Protein AF-A0AAU2A2P1-F1 (afdb_monomer)

Foldseek 3Di:
DDDDDDDDDDDDDDDDDDDDDPPPVPVPPPPPQPAADWDWPDDDLAETEIAGALDAPSNFVSPVVVCCVVPVPVRQWHKYWYDNDSVDPATQKIKIWGQDPVSCCVVPVNPDDDPDPRDIDMDGPHRPRD

Structure (mmCIF, N/CA/C/O backbone):
data_AF-A0AAU2A2P1-F1
#
_entry.id   AF-A0AAU2A2P1-F1
#
loop_
_atom_site.group_PDB
_atom_site.id
_atom_site.type_symbol
_atom_site.label_atom_id
_atom_site.label_alt_id
_atom_site.label_comp_id
_atom_site.label_asym_id
_atom_site.label_entity_id
_atom_site.label_seq_id
_atom_site.pdbx_PDB_ins_code
_atom_site.Cartn_x
_atom_site.Cartn_y
_atom_site.Cartn_z
_atom_site.occupancy
_atom_site.B_iso_or_equiv
_atom_site.auth_seq_id
_atom_site.auth_comp_id
_atom_site.auth_asym_id
_atom_site.auth_atom_id
_atom_site.pdbx_PDB_model_num
ATOM 1 N N . MET A 1 1 ? 40.352 -28.194 -57.673 1.00 40.31 1 MET A N 1
ATOM 2 C CA . 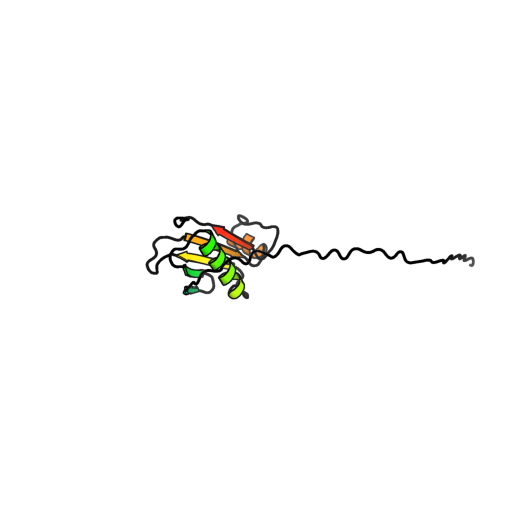MET A 1 1 ? 40.583 -29.578 -57.173 1.00 40.31 1 MET A CA 1
ATOM 3 C C . MET A 1 1 ? 39.640 -29.765 -55.973 1.00 40.31 1 MET A C 1
ATOM 5 O O . MET A 1 1 ? 39.438 -28.772 -55.295 1.00 40.31 1 MET A O 1
ATOM 9 N N . ARG A 1 2 ? 38.832 -30.833 -55.795 1.00 44.06 2 ARG A N 1
ATOM 10 C CA . ARG A 1 2 ? 39.110 -32.297 -55.681 1.00 44.06 2 ARG A CA 1
ATOM 11 C C . ARG A 1 2 ? 39.988 -32.633 -54.454 1.00 44.06 2 ARG A C 1
ATOM 13 O O . ARG A 1 2 ? 41.022 -31.989 -54.360 1.00 44.06 2 ARG A O 1
ATOM 20 N N . THR A 1 3 ? 39.748 -33.614 -53.553 1.00 43.34 3 THR A N 1
ATOM 21 C CA . THR A 1 3 ? 38.650 -34.589 -53.172 1.00 43.34 3 THR A CA 1
ATOM 22 C C . THR A 1 3 ? 39.172 -35.390 -51.938 1.00 43.34 3 THR A C 1
ATOM 24 O O . THR A 1 3 ? 40.386 -35.551 -51.884 1.00 43.34 3 THR A O 1
ATOM 27 N N . ARG A 1 4 ? 38.470 -35.994 -50.951 1.00 47.75 4 ARG A N 1
ATOM 28 C CA . ARG A 1 4 ? 37.064 -36.374 -50.586 1.00 47.75 4 ARG A CA 1
ATOM 29 C C . ARG A 1 4 ? 36.773 -35.897 -49.123 1.00 47.75 4 ARG A C 1
ATOM 31 O O . ARG A 1 4 ? 37.663 -35.275 -48.561 1.00 47.75 4 ARG A O 1
ATOM 38 N N . THR A 1 5 ? 35.649 -36.078 -48.400 1.00 59.47 5 THR A N 1
ATOM 39 C CA . THR A 1 5 ? 34.363 -36.835 -48.510 1.00 59.47 5 THR A CA 1
ATOM 40 C C . THR A 1 5 ? 34.283 -38.271 -47.911 1.00 59.47 5 THR A C 1
ATOM 42 O O . THR A 1 5 ? 34.204 -39.234 -48.666 1.00 59.47 5 THR A O 1
ATOM 45 N N . THR A 1 6 ? 34.200 -38.398 -46.570 1.00 52.78 6 THR A N 1
ATOM 46 C CA . THR A 1 6 ? 33.710 -39.567 -45.766 1.00 52.78 6 THR A CA 1
ATOM 47 C C . THR A 1 6 ? 33.219 -39.047 -44.397 1.00 52.78 6 THR A C 1
ATOM 49 O O . THR A 1 6 ? 33.972 -38.291 -43.792 1.00 52.78 6 THR A O 1
ATOM 52 N N . ALA A 1 7 ? 32.023 -39.275 -43.830 1.00 50.28 7 ALA A N 1
ATOM 53 C CA . ALA A 1 7 ? 30.926 -40.251 -43.987 1.00 50.28 7 ALA A CA 1
ATOM 54 C C . ALA A 1 7 ? 31.044 -41.556 -43.161 1.00 50.28 7 ALA A C 1
ATOM 56 O O . ALA A 1 7 ? 31.697 -42.502 -43.590 1.00 50.28 7 ALA A O 1
ATOM 57 N N . ALA A 1 8 ? 30.334 -41.605 -42.024 1.00 47.12 8 ALA A N 1
ATOM 58 C CA . ALA A 1 8 ? 29.827 -42.807 -41.344 1.00 47.12 8 ALA A CA 1
ATOM 59 C C . ALA A 1 8 ? 28.722 -42.399 -40.341 1.00 47.12 8 ALA A C 1
ATOM 61 O O . ALA A 1 8 ? 28.823 -41.341 -39.724 1.00 47.12 8 ALA A O 1
ATOM 62 N N . ALA A 1 9 ? 27.686 -43.224 -40.169 1.00 55.50 9 ALA A N 1
ATOM 63 C CA . ALA A 1 9 ? 26.625 -43.040 -39.171 1.00 55.50 9 ALA A CA 1
ATOM 64 C C . ALA A 1 9 ? 26.247 -44.401 -38.566 1.00 55.50 9 ALA A C 1
ATOM 66 O O . ALA A 1 9 ? 26.305 -45.409 -39.269 1.00 55.50 9 ALA A O 1
ATOM 67 N N . VAL A 1 10 ? 25.848 -44.434 -37.290 1.00 54.97 10 VAL A N 1
ATOM 68 C CA . VAL A 1 10 ? 25.352 -45.648 -36.618 1.00 54.97 10 VAL A CA 1
ATOM 69 C C . VAL A 1 10 ? 24.155 -45.296 -35.735 1.00 54.97 10 VAL A C 1
ATOM 71 O O . VAL A 1 10 ? 24.264 -44.482 -34.823 1.00 54.97 10 VAL A O 1
ATOM 74 N N . THR A 1 11 ? 23.019 -45.936 -36.004 1.00 56.88 11 THR A N 1
ATOM 75 C CA . THR A 1 11 ? 21.765 -45.837 -35.242 1.00 56.88 11 THR A CA 1
ATOM 76 C C . THR A 1 11 ? 21.367 -47.194 -34.671 1.00 56.88 11 THR A C 1
ATOM 78 O O . THR A 1 11 ? 21.120 -48.104 -35.455 1.00 56.88 11 THR A O 1
ATOM 81 N N . THR A 1 12 ? 21.191 -47.282 -33.350 1.00 51.31 12 THR A N 1
ATOM 82 C CA . THR A 1 12 ? 20.245 -48.170 -32.626 1.00 51.31 12 THR A CA 1
ATOM 83 C C . THR A 1 12 ? 20.175 -47.657 -31.172 1.00 51.31 12 THR A C 1
ATOM 85 O O . THR A 1 12 ? 21.240 -47.384 -30.630 1.00 51.31 12 THR A O 1
ATOM 88 N N . LEU A 1 13 ? 19.052 -47.359 -30.496 1.00 50.06 13 LEU A N 1
ATOM 89 C CA . LEU A 1 13 ? 17.671 -47.902 -30.434 1.00 50.06 13 LEU A CA 1
ATOM 90 C C . LEU A 1 13 ? 17.498 -48.907 -29.268 1.00 50.06 13 LEU A C 1
ATOM 92 O O . LEU A 1 13 ? 18.413 -49.672 -28.991 1.00 50.06 13 LEU A O 1
ATOM 96 N N . LEU A 1 14 ? 16.307 -48.870 -28.643 1.00 48.03 14 LEU A N 1
ATOM 97 C CA . LEU A 1 14 ? 15.821 -49.463 -27.371 1.00 48.03 14 LEU A CA 1
ATOM 98 C C . LEU A 1 14 ? 15.866 -48.518 -26.148 1.00 48.03 14 LEU A C 1
ATOM 100 O O . LEU A 1 14 ? 16.796 -47.733 -26.018 1.00 48.03 14 LEU A O 1
ATOM 104 N N . ALA A 1 15 ? 14.975 -48.630 -25.152 1.00 46.53 15 ALA A N 1
ATOM 105 C CA . ALA A 1 15 ? 13.506 -48.823 -25.125 1.00 46.53 15 ALA A CA 1
ATOM 106 C C . ALA A 1 15 ? 13.040 -48.875 -23.649 1.00 46.53 15 ALA A C 1
ATOM 108 O O . ALA A 1 15 ? 13.691 -49.510 -22.831 1.00 46.53 15 ALA A O 1
ATOM 109 N N . ALA A 1 16 ? 11.911 -48.220 -23.353 1.00 51.94 16 ALA A N 1
ATOM 110 C CA . ALA A 1 16 ? 11.089 -48.250 -22.131 1.00 51.94 16 ALA A CA 1
ATOM 111 C C . ALA A 1 16 ? 11.528 -49.095 -20.903 1.00 51.94 16 ALA A C 1
ATOM 113 O O . ALA A 1 16 ? 11.573 -50.322 -20.951 1.00 51.94 16 ALA A O 1
ATOM 114 N 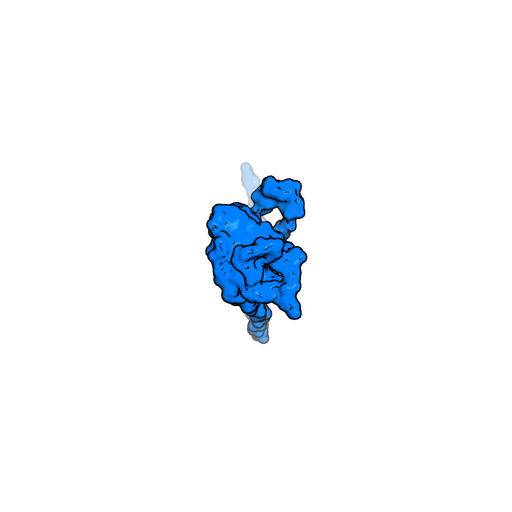N . VAL A 1 17 ? 11.599 -48.432 -19.740 1.00 58.38 17 VAL A N 1
ATOM 115 C CA . VAL A 1 17 ? 11.327 -49.045 -18.425 1.00 58.38 17 VAL A CA 1
ATOM 116 C C . VAL A 1 17 ? 10.119 -48.330 -17.814 1.00 58.38 17 VAL A C 1
ATOM 118 O O . VAL A 1 17 ? 10.103 -47.104 -17.741 1.00 58.38 17 VAL A O 1
ATOM 121 N N . LEU A 1 18 ? 9.102 -49.093 -17.402 1.00 61.44 18 LEU A N 1
ATOM 122 C CA . LEU A 1 18 ? 7.852 -48.591 -16.819 1.00 61.44 18 LEU A CA 1
ATOM 123 C C . LEU A 1 18 ? 7.793 -48.879 -15.313 1.00 61.44 18 LEU A C 1
ATOM 125 O O . LEU A 1 18 ? 7.324 -49.936 -14.902 1.00 61.44 18 LEU A O 1
ATOM 129 N N . VAL A 1 19 ? 8.222 -47.911 -14.504 1.00 56.47 19 VAL A N 1
ATOM 130 C CA . VAL A 1 19 ? 7.786 -47.700 -13.111 1.00 56.47 19 VAL A CA 1
ATOM 131 C C . VAL A 1 19 ? 7.811 -46.177 -12.911 1.00 56.47 19 VAL A C 1
ATOM 133 O O . VAL A 1 19 ? 8.772 -45.534 -13.313 1.00 56.47 19 VAL A O 1
ATOM 136 N N . GLY A 1 20 ? 6.803 -45.505 -12.365 1.00 50.66 20 GLY A N 1
ATOM 137 C CA . GLY A 1 20 ? 5.669 -46.016 -11.595 1.00 50.66 20 GLY A CA 1
ATOM 138 C C . GLY A 1 20 ? 5.571 -45.301 -10.250 1.00 50.66 20 GLY A C 1
ATOM 139 O O . GLY A 1 20 ? 5.487 -45.954 -9.220 1.00 50.66 20 GLY A O 1
ATOM 140 N N . CYS A 1 21 ? 5.610 -43.968 -10.277 1.00 45.91 21 CYS A N 1
ATOM 141 C CA . CYS A 1 21 ? 5.219 -43.104 -9.171 1.00 45.91 21 CYS A CA 1
ATOM 142 C C . CYS A 1 21 ? 4.484 -41.906 -9.766 1.00 45.91 21 CYS A C 1
ATOM 144 O O . CYS A 1 21 ? 5.116 -41.025 -10.351 1.00 45.91 21 CYS A O 1
ATOM 146 N N . SER A 1 22 ? 3.164 -41.864 -9.593 1.00 51.66 22 SER A N 1
ATOM 147 C CA . SER A 1 22 ? 2.472 -40.580 -9.553 1.00 51.66 22 SER A CA 1
ATOM 148 C C . SER A 1 22 ? 2.961 -39.878 -8.296 1.00 51.66 22 SER A C 1
ATOM 150 O O . SER A 1 22 ? 2.482 -40.152 -7.198 1.00 51.66 22 SER A O 1
ATOM 152 N N . ALA A 1 23 ? 3.956 -39.007 -8.450 1.00 43.25 23 ALA A N 1
ATOM 153 C CA . ALA A 1 23 ? 4.096 -37.900 -7.527 1.00 43.25 23 ALA A CA 1
ATOM 154 C C . ALA A 1 23 ? 2.901 -36.980 -7.796 1.00 43.25 23 ALA A C 1
ATOM 156 O O . ALA A 1 23 ? 2.995 -36.043 -8.589 1.00 43.25 23 ALA A O 1
ATOM 157 N N . ASP A 1 24 ? 1.768 -37.309 -7.169 1.00 46.47 24 ASP A N 1
ATOM 158 C CA . ASP A 1 24 ? 0.791 -36.303 -6.782 1.00 46.47 24 ASP A CA 1
ATOM 159 C C . ASP A 1 24 ? 1.554 -35.342 -5.875 1.00 46.47 24 ASP A C 1
ATOM 161 O O . ASP A 1 24 ? 1.741 -35.558 -4.676 1.00 46.47 24 ASP A O 1
ATOM 165 N N . SER A 1 25 ? 2.131 -34.326 -6.509 1.00 43.34 25 SER A N 1
ATOM 166 C CA . SER A 1 25 ? 2.624 -33.157 -5.819 1.00 43.34 25 SER A CA 1
ATOM 167 C C . SER A 1 25 ? 1.379 -32.457 -5.310 1.00 43.34 25 SER A C 1
ATOM 169 O O . SER A 1 25 ? 0.808 -31.630 -6.019 1.00 43.34 25 SER A O 1
ATOM 171 N N . GLU A 1 26 ? 0.949 -32.832 -4.103 1.00 49.38 26 GLU A N 1
ATOM 172 C CA . GLU A 1 26 ? 0.070 -32.020 -3.270 1.00 49.38 26 GLU A CA 1
ATOM 173 C C . GLU A 1 26 ? 0.771 -30.672 -3.080 1.00 49.38 26 GLU A C 1
ATOM 175 O O . GLU A 1 26 ? 1.558 -30.462 -2.155 1.00 49.38 26 GLU A O 1
ATOM 180 N N . GLU A 1 27 ? 0.546 -29.785 -4.051 1.00 53.69 27 GLU A N 1
ATOM 181 C CA . GLU A 1 27 ? 0.972 -28.399 -4.033 1.00 53.69 27 GLU A CA 1
ATOM 182 C C . GLU A 1 27 ? 0.381 -27.819 -2.747 1.00 53.69 27 GLU A C 1
ATOM 184 O O . GLU A 1 27 ? -0.845 -27.823 -2.601 1.00 53.69 27 GLU A O 1
ATOM 189 N N . PRO A 1 28 ? 1.225 -27.473 -1.754 1.00 48.34 28 PRO A N 1
ATOM 190 C CA . PRO A 1 28 ? 0.790 -27.387 -0.369 1.00 48.34 28 PRO A CA 1
ATOM 191 C C . PRO A 1 28 ? -0.281 -26.316 -0.275 1.00 48.34 28 PRO A C 1
ATOM 193 O O . PRO A 1 28 ? 0.030 -25.140 -0.474 1.00 48.34 28 PRO A O 1
ATOM 196 N N . ALA A 1 29 ? -1.523 -26.756 -0.033 1.00 50.03 29 ALA A N 1
ATOM 197 C CA . ALA A 1 29 ? -2.722 -25.950 -0.215 1.00 50.03 29 ALA A CA 1
ATOM 198 C C . ALA A 1 29 ? -2.524 -24.593 0.455 1.00 50.03 29 ALA A C 1
ATOM 200 O O . ALA A 1 29 ? -2.449 -24.509 1.685 1.00 50.03 29 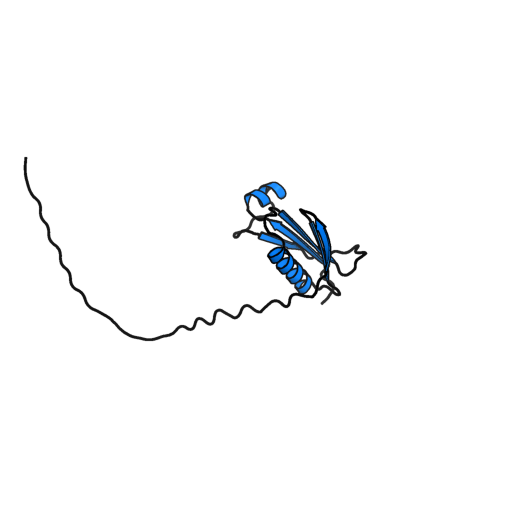ALA A O 1
ATOM 201 N N . VAL A 1 30 ? -2.339 -23.558 -0.372 1.00 55.41 30 VAL A N 1
ATOM 202 C CA . VAL A 1 30 ? -1.928 -22.236 0.098 1.00 55.41 30 VAL A CA 1
ATOM 203 C C . VAL A 1 30 ? -3.025 -21.760 1.027 1.00 55.41 30 VAL A C 1
ATOM 205 O O . VAL A 1 30 ? -4.138 -21.521 0.569 1.00 55.41 30 VAL A O 1
ATOM 208 N N . ALA A 1 31 ? -2.717 -21.700 2.326 1.00 53.69 31 ALA A N 1
ATOM 209 C CA . ALA A 1 31 ? -3.699 -21.396 3.353 1.00 53.69 31 ALA A CA 1
ATOM 210 C C . ALA A 1 31 ? -4.370 -20.069 2.996 1.00 53.69 31 ALA A C 1
ATOM 212 O O . ALA A 1 31 ? -3.721 -19.020 3.007 1.00 53.69 31 ALA A O 1
ATOM 213 N N . GLU A 1 32 ? -5.637 -20.156 2.592 1.00 59.72 32 GLU A N 1
ATOM 214 C CA . GLU A 1 32 ? -6.369 -19.046 2.002 1.00 59.72 32 GLU A CA 1
ATOM 215 C C . GLU A 1 32 ? -6.511 -17.976 3.087 1.00 59.72 32 GLU A C 1
ATOM 217 O O . GLU A 1 32 ? -7.220 -18.172 4.075 1.00 59.72 32 GLU A O 1
ATOM 222 N N . LYS A 1 33 ? -5.720 -16.897 2.972 1.00 66.00 33 LYS A N 1
ATOM 223 C CA . LYS A 1 33 ? -5.695 -15.824 3.970 1.00 66.00 33 LYS A CA 1
ATOM 224 C C . LYS A 1 33 ? -7.107 -15.260 4.064 1.00 66.00 33 LYS A C 1
ATOM 226 O O . LYS A 1 33 ? -7.593 -14.707 3.081 1.00 66.00 33 LYS A O 1
ATOM 231 N N . ASP A 1 34 ? -7.734 -15.382 5.229 1.00 88.06 34 ASP A N 1
ATOM 232 C CA . ASP A 1 34 ? -9.075 -14.848 5.456 1.00 88.06 34 ASP A CA 1
ATOM 233 C C . ASP A 1 34 ? -9.044 -13.318 5.290 1.00 88.06 34 ASP A C 1
ATOM 235 O O . ASP A 1 34 ? -8.459 -12.592 6.102 1.00 88.06 34 ASP A O 1
ATOM 239 N N . VAL A 1 35 ? -9.589 -12.834 4.170 1.00 92.62 35 VAL A N 1
ATOM 240 C CA . VAL A 1 35 ? -9.598 -11.411 3.829 1.00 92.62 35 VAL A CA 1
ATOM 241 C C . VAL A 1 35 ? -10.759 -10.765 4.582 1.00 92.62 35 VAL A C 1
ATOM 243 O O . VAL A 1 35 ? -11.918 -11.081 4.299 1.00 92.62 35 VAL A O 1
ATOM 246 N N . PRO A 1 36 ? -10.501 -9.833 5.516 1.00 93.81 36 PRO A N 1
ATOM 247 C CA . PRO A 1 36 ? -11.568 -9.226 6.294 1.00 93.81 36 PRO A CA 1
ATOM 248 C C . PRO A 1 36 ? -12.475 -8.374 5.404 1.00 93.81 36 PRO A C 1
ATOM 250 O O . PRO A 1 36 ? -12.036 -7.759 4.429 1.00 93.81 36 PRO A O 1
ATOM 253 N N . ALA A 1 37 ? -13.738 -8.240 5.804 1.00 95.69 37 ALA A N 1
ATOM 254 C CA . ALA A 1 37 ? -14.609 -7.228 5.225 1.00 95.69 37 ALA A CA 1
ATOM 255 C C . ALA A 1 37 ? -14.034 -5.822 5.487 1.00 95.69 37 ALA A C 1
ATOM 257 O O . ALA A 1 37 ? -13.834 -5.425 6.637 1.00 95.69 37 ALA A O 1
ATOM 258 N N . TYR A 1 38 ? -13.805 -5.066 4.414 1.00 96.69 38 TYR A N 1
ATOM 259 C CA . TYR A 1 38 ? -13.330 -3.685 4.454 1.00 96.69 38 TYR A CA 1
ATOM 260 C C . TYR A 1 38 ? -14.235 -2.769 3.625 1.00 96.69 38 TYR A C 1
ATOM 262 O O . TYR A 1 38 ? -14.903 -3.214 2.689 1.00 96.69 38 TYR A O 1
ATOM 270 N N . SER A 1 39 ? -14.231 -1.470 3.926 1.00 97.25 39 SER A N 1
ATOM 271 C CA . SER A 1 39 ? -14.815 -0.446 3.053 1.00 97.25 39 SER A CA 1
ATOM 272 C C . SER A 1 39 ? -13.763 0.575 2.629 1.00 97.25 39 SER A C 1
ATOM 274 O O . SER A 1 39 ? -12.902 0.973 3.409 1.00 97.25 39 SER A O 1
ATOM 276 N N . VAL A 1 40 ? -13.815 0.997 1.365 1.00 97.06 40 VAL A N 1
ATOM 277 C CA . VAL A 1 40 ? -12.949 2.064 0.851 1.00 97.06 40 VAL A CA 1
ATOM 278 C C . VAL A 1 40 ? -13.523 3.398 1.320 1.00 97.06 40 VAL A C 1
ATOM 280 O O . VAL A 1 40 ? -14.627 3.762 0.918 1.00 97.06 40 VAL A O 1
ATOM 283 N N . ILE A 1 41 ? -12.785 4.120 2.163 1.00 95.44 41 ILE A N 1
ATOM 284 C CA . ILE A 1 41 ? -13.152 5.478 2.602 1.00 95.44 41 ILE A CA 1
ATOM 285 C C . ILE A 1 41 ? -12.404 6.564 1.817 1.00 95.44 41 ILE A C 1
ATOM 287 O O . ILE A 1 41 ? -12.831 7.717 1.806 1.00 95.44 41 ILE A O 1
ATOM 291 N N . LYS A 1 42 ? -11.348 6.187 1.081 1.00 95.25 42 LYS A N 1
ATOM 292 C CA . LYS A 1 42 ? -10.666 7.043 0.103 1.00 95.25 42 LYS A CA 1
ATOM 293 C C . LYS A 1 42 ? -10.089 6.212 -1.050 1.00 95.25 42 LYS A C 1
ATOM 295 O O . LYS A 1 42 ? -9.419 5.218 -0.791 1.00 95.25 42 LYS A O 1
ATOM 300 N N . ASP A 1 43 ? -10.279 6.652 -2.294 1.00 96.00 43 ASP A N 1
ATOM 301 C CA . ASP A 1 43 ? -9.480 6.228 -3.457 1.00 96.00 43 ASP A CA 1
ATOM 302 C C . ASP A 1 43 ? -9.113 7.468 -4.286 1.00 96.00 43 ASP A C 1
ATOM 304 O O . ASP A 1 43 ? -9.963 8.274 -4.664 1.00 96.00 43 ASP A O 1
ATOM 308 N N . GLU A 1 44 ? -7.822 7.628 -4.535 1.00 95.62 44 GLU A N 1
ATOM 309 C CA . GLU A 1 44 ? -7.190 8.634 -5.379 1.00 95.62 44 GLU A CA 1
ATOM 310 C C . GLU A 1 44 ? -6.226 7.926 -6.341 1.00 95.62 44 GLU A C 1
ATOM 312 O O . GLU A 1 44 ? -5.692 6.867 -6.006 1.00 95.62 44 GLU A O 1
ATOM 317 N N . PRO A 1 45 ? -5.844 8.547 -7.475 1.00 94.06 45 PRO A N 1
ATOM 318 C CA . PRO A 1 45 ? -4.943 7.934 -8.459 1.00 94.06 45 PRO A CA 1
ATOM 319 C C . PRO A 1 45 ? -3.604 7.389 -7.921 1.00 94.06 45 PRO A C 1
ATOM 321 O O . PRO A 1 45 ? -2.943 6.621 -8.616 1.00 94.06 45 PRO A O 1
ATOM 324 N N . ARG A 1 46 ? -3.173 7.794 -6.714 1.00 95.12 46 ARG A N 1
ATOM 325 C CA . ARG A 1 46 ? -1.925 7.348 -6.064 1.00 95.12 46 ARG A CA 1
ATOM 326 C C . ARG A 1 46 ? -2.071 7.004 -4.570 1.00 95.12 46 ARG A C 1
ATOM 328 O O . ARG A 1 46 ? -1.064 6.650 -3.959 1.00 95.12 46 ARG A O 1
ATOM 335 N N . SER A 1 47 ? -3.264 7.111 -3.971 1.00 96.62 47 SER A N 1
ATOM 336 C CA . SER A 1 47 ? -3.488 6.776 -2.552 1.00 96.62 47 SER A CA 1
ATOM 337 C C . SER A 1 47 ? -4.861 6.142 -2.315 1.00 96.62 47 SER A C 1
ATOM 339 O O . SER A 1 47 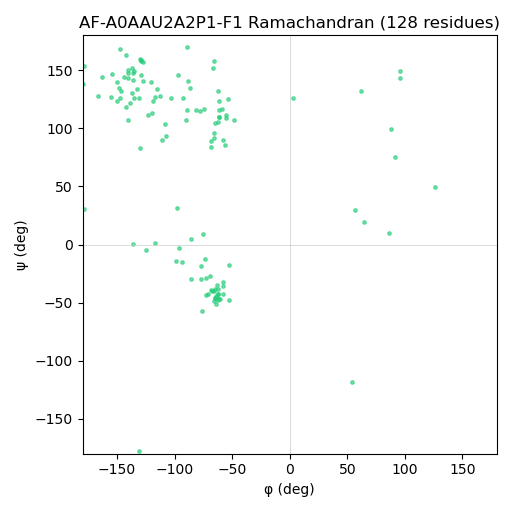? -5.828 6.538 -2.953 1.00 96.62 47 SER A O 1
ATOM 341 N N . ALA A 1 48 ? -4.964 5.189 -1.392 1.00 97.56 48 ALA A N 1
ATOM 342 C CA . ALA A 1 48 ? -6.239 4.643 -0.938 1.00 97.56 48 ALA A CA 1
ATOM 343 C C . ALA A 1 48 ? -6.248 4.398 0.574 1.00 97.56 48 ALA A C 1
ATOM 345 O O . ALA A 1 48 ? -5.212 4.115 1.183 1.00 97.56 48 ALA A O 1
ATOM 346 N N . GLU A 1 49 ? -7.432 4.498 1.171 1.00 97.19 49 GLU A N 1
ATOM 347 C CA . GLU A 1 49 ? -7.654 4.290 2.599 1.00 97.19 49 GLU A CA 1
ATOM 348 C C . GLU A 1 49 ? -8.832 3.343 2.826 1.00 97.19 49 GLU A C 1
ATOM 350 O O . GLU A 1 49 ? -9.938 3.548 2.310 1.00 97.19 49 GLU A O 1
ATOM 355 N N . LEU A 1 50 ? -8.559 2.287 3.590 1.00 97.38 50 LEU A N 1
ATOM 356 C CA . LEU A 1 50 ? -9.462 1.183 3.870 1.00 97.38 50 LEU A CA 1
ATOM 357 C C . LEU A 1 50 ? -9.852 1.205 5.349 1.00 97.38 50 LEU A C 1
ATOM 359 O O . LEU A 1 50 ? -8.998 1.205 6.237 1.00 97.38 50 LEU A O 1
ATOM 363 N N . LEU A 1 51 ? -11.149 1.164 5.617 1.00 96.25 51 LEU A N 1
ATOM 364 C CA . LEU A 1 51 ? -11.692 0.965 6.949 1.00 96.25 51 LEU A CA 1
A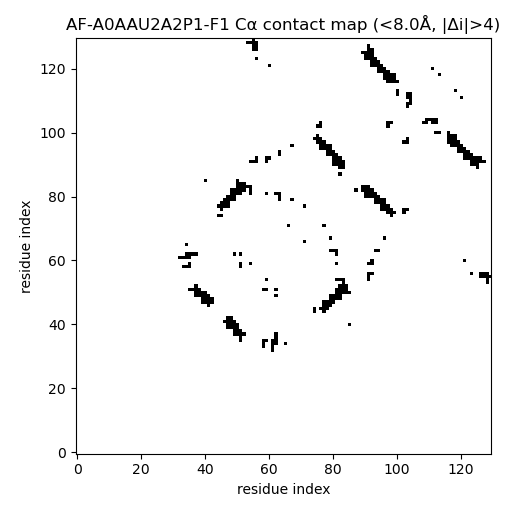TOM 365 C C . LEU A 1 51 ? -11.863 -0.538 7.199 1.00 96.25 51 LEU A C 1
ATOM 367 O O . LEU A 1 51 ? -12.674 -1.189 6.539 1.00 96.25 51 LEU A O 1
ATOM 371 N N . VAL A 1 52 ? -11.123 -1.071 8.173 1.00 95.12 52 VAL A N 1
ATOM 372 C CA . VAL A 1 52 ? -11.279 -2.438 8.695 1.00 95.12 52 VAL A CA 1
ATOM 373 C C . VAL A 1 52 ? -11.605 -2.331 10.182 1.00 95.12 52 VAL A C 1
ATOM 375 O O . VAL A 1 52 ? -10.781 -1.898 10.991 1.00 95.12 52 VAL A O 1
ATOM 378 N N . ALA A 1 53 ? -12.822 -2.715 10.564 1.00 91.50 53 ALA A N 1
ATOM 379 C CA . ALA A 1 53 ? -13.227 -2.702 11.966 1.00 91.50 53 ALA A CA 1
ATOM 380 C C . ALA A 1 53 ? -12.353 -3.674 12.780 1.00 91.50 53 ALA A C 1
ATOM 382 O O . ALA A 1 53 ? -12.156 -4.818 12.380 1.00 91.50 53 ALA A O 1
ATOM 383 N N . ASN A 1 54 ? -11.840 -3.219 13.929 1.00 88.94 54 ASN A N 1
ATOM 384 C CA . ASN A 1 54 ? -10.958 -3.994 14.818 1.00 88.94 54 ASN A CA 1
ATOM 385 C C . ASN A 1 54 ? -9.667 -4.529 14.154 1.00 88.94 54 ASN A C 1
ATOM 387 O O . ASN A 1 54 ? -9.152 -5.562 14.570 1.00 88.94 54 ASN A O 1
ATOM 391 N N . ALA A 1 55 ? -9.134 -3.837 13.139 1.00 92.00 55 ALA A N 1
ATOM 392 C CA . ALA A 1 55 ? -8.001 -4.327 12.351 1.00 92.00 55 ALA A CA 1
ATOM 393 C C . ALA A 1 55 ? -6.767 -4.734 13.182 1.00 92.00 55 ALA A C 1
ATOM 395 O O . ALA A 1 55 ? -6.185 -3.936 13.927 1.00 92.00 55 ALA A O 1
ATOM 396 N N . THR A 1 56 ? -6.345 -5.973 12.967 1.00 93.19 56 THR A N 1
ATOM 397 C CA . THR A 1 56 ? -5.082 -6.575 13.413 1.00 93.19 56 THR A CA 1
ATOM 398 C C . THR A 1 56 ? -3.994 -6.351 12.353 1.00 93.19 56 THR A C 1
ATOM 400 O O . THR A 1 56 ? -4.305 -5.964 11.226 1.00 93.19 56 THR A O 1
ATOM 403 N N . THR A 1 57 ? -2.725 -6.638 12.662 1.00 93.81 57 THR A N 1
ATOM 404 C CA . THR A 1 57 ? -1.640 -6.647 11.656 1.00 93.81 57 THR A CA 1
ATOM 405 C C . THR A 1 57 ? -1.972 -7.534 10.454 1.00 93.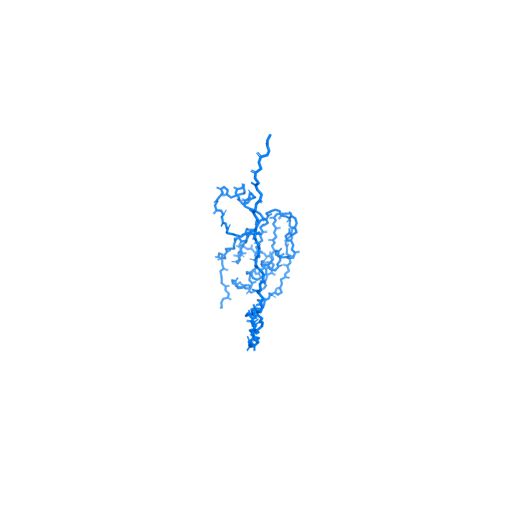81 57 THR A C 1
ATOM 407 O O . THR A 1 57 ? -1.832 -7.101 9.310 1.00 93.81 57 THR A O 1
ATOM 410 N N . ASP A 1 58 ? -2.443 -8.757 10.702 1.00 94.06 58 ASP A N 1
ATOM 411 C CA . ASP A 1 58 ? -2.653 -9.761 9.655 1.00 94.06 58 ASP A CA 1
ATOM 412 C C . ASP A 1 58 ? -3.871 -9.425 8.790 1.00 94.06 58 ASP A C 1
ATOM 414 O O . ASP A 1 58 ? -3.790 -9.457 7.565 1.00 94.06 58 ASP A O 1
ATOM 418 N N . SER A 1 59 ? -4.975 -9.010 9.417 1.00 94.88 59 SER A N 1
ATOM 419 C CA . SER A 1 59 ? -6.197 -8.602 8.710 1.00 94.88 59 SER A CA 1
ATOM 420 C C . SER A 1 59 ? -5.995 -7.303 7.917 1.00 94.88 59 SER A C 1
ATOM 422 O O . SER A 1 59 ? -6.418 -7.216 6.765 1.00 94.88 59 SER A O 1
ATOM 424 N N . ALA A 1 60 ? -5.269 -6.320 8.460 1.00 95.69 60 ALA A N 1
ATOM 425 C CA . ALA A 1 60 ? -4.882 -5.125 7.713 1.00 95.69 60 ALA A CA 1
ATOM 426 C C . ALA A 1 60 ? -3.936 -5.451 6.541 1.00 95.69 60 ALA A C 1
ATOM 428 O O . ALA A 1 60 ? -4.076 -4.876 5.463 1.00 95.69 60 ALA A O 1
ATOM 429 N N . THR A 1 61 ? -3.008 -6.395 6.722 1.00 96.88 61 THR A N 1
ATOM 430 C CA . THR A 1 61 ? -2.120 -6.872 5.650 1.00 96.88 61 THR A CA 1
ATOM 431 C C . THR A 1 61 ? -2.912 -7.581 4.548 1.00 96.88 61 THR A C 1
ATOM 433 O O . THR A 1 61 ? -2.734 -7.252 3.379 1.00 96.88 61 THR A O 1
ATOM 436 N N . ALA A 1 62 ? -3.839 -8.476 4.901 1.00 96.69 62 ALA A N 1
ATOM 437 C CA . ALA A 1 62 ? -4.700 -9.170 3.945 1.00 96.69 62 ALA A CA 1
ATOM 438 C C . ALA A 1 62 ? -5.609 -8.201 3.164 1.00 96.69 62 ALA A C 1
ATOM 440 O O . ALA A 1 62 ? -5.708 -8.310 1.946 1.00 96.69 62 ALA A O 1
ATOM 441 N N . ALA A 1 63 ? -6.207 -7.205 3.831 1.00 97.44 63 ALA A N 1
ATOM 442 C CA . ALA A 1 63 ? -7.006 -6.166 3.170 1.00 97.44 63 ALA A CA 1
ATOM 443 C C . ALA A 1 63 ? -6.179 -5.314 2.187 1.00 97.44 63 ALA A C 1
ATOM 445 O O . ALA A 1 63 ? -6.659 -4.969 1.108 1.00 97.44 63 ALA A O 1
ATOM 446 N N . ILE A 1 64 ? -4.928 -4.994 2.539 1.00 98.12 64 ILE A N 1
ATOM 447 C CA . ILE A 1 64 ? -3.979 -4.295 1.660 1.00 98.12 64 ILE A CA 1
ATOM 448 C C . ILE A 1 64 ? -3.636 -5.149 0.435 1.00 98.12 64 ILE A C 1
ATOM 450 O O . ILE A 1 64 ? -3.732 -4.658 -0.689 1.00 98.12 64 ILE A O 1
ATOM 454 N N . GLU A 1 65 ? -3.233 -6.406 0.636 1.00 97.62 65 GLU A N 1
ATOM 455 C CA . GLU A 1 65 ? -2.848 -7.322 -0.445 1.00 97.62 65 GLU A CA 1
ATOM 456 C C . GLU A 1 65 ? -4.010 -7.557 -1.423 1.00 97.62 65 GLU A C 1
ATOM 458 O O . GLU A 1 65 ? -3.832 -7.421 -2.634 1.00 97.62 65 GLU A O 1
ATOM 463 N N . ASP A 1 66 ? -5.207 -7.831 -0.899 1.00 97.88 66 ASP A N 1
ATOM 464 C CA . ASP A 1 66 ? -6.427 -8.058 -1.675 1.00 97.88 66 ASP A CA 1
ATOM 465 C C . ASP A 1 66 ? -6.874 -6.809 -2.454 1.00 97.88 66 ASP A C 1
ATOM 467 O O . ASP A 1 66 ? -7.142 -6.882 -3.659 1.00 97.88 66 ASP A O 1
ATOM 471 N N . TRP A 1 67 ? -6.892 -5.636 -1.808 1.00 97.94 67 TRP A N 1
ATOM 472 C CA . TRP A 1 67 ? -7.276 -4.400 -2.485 1.00 97.94 67 TRP A CA 1
ATOM 473 C C . TRP A 1 67 ? -6.267 -4.017 -3.575 1.00 97.94 67 TRP A C 1
ATOM 475 O O . TRP A 1 67 ? -6.683 -3.616 -4.663 1.00 97.94 67 TRP A O 1
ATOM 485 N N . ILE A 1 68 ? -4.961 -4.192 -3.339 1.00 97.62 68 ILE A N 1
ATOM 486 C CA . ILE A 1 68 ? -3.918 -3.973 -4.355 1.00 97.62 68 ILE A CA 1
ATOM 487 C C . ILE A 1 68 ? -4.104 -4.939 -5.530 1.00 97.62 68 ILE A C 1
ATOM 489 O O . ILE A 1 68 ? -4.133 -4.487 -6.675 1.00 97.62 68 ILE A O 1
ATOM 493 N N . ALA A 1 69 ? -4.301 -6.236 -5.273 1.00 96.62 69 ALA A N 1
ATOM 494 C CA . ALA A 1 69 ? -4.511 -7.235 -6.323 1.00 96.62 69 ALA A CA 1
ATOM 495 C C . ALA A 1 69 ? -5.726 -6.917 -7.217 1.00 96.62 69 ALA A C 1
ATOM 497 O O . ALA A 1 69 ? -5.700 -7.190 -8.417 1.00 96.62 69 ALA A O 1
ATOM 498 N N . LYS A 1 70 ? -6.770 -6.297 -6.651 1.00 96.38 70 LYS A N 1
ATOM 499 C CA . LYS A 1 70 ? -7.990 -5.894 -7.369 1.00 96.38 70 LYS A CA 1
ATOM 500 C C . LYS A 1 70 ? -7.902 -4.525 -8.060 1.00 96.38 70 LYS A C 1
ATOM 502 O O . LYS A 1 70 ? -8.583 -4.332 -9.063 1.00 96.38 70 LYS A O 1
ATOM 507 N N . ASN A 1 71 ? -7.107 -3.577 -7.546 1.00 97.12 71 ASN A N 1
ATOM 508 C CA . ASN A 1 71 ? -7.184 -2.155 -7.936 1.00 97.12 71 ASN A CA 1
ATOM 509 C C . ASN A 1 71 ? -5.869 -1.532 -8.443 1.00 97.12 71 ASN A C 1
ATOM 511 O O . ASN A 1 71 ? -5.887 -0.382 -8.888 1.00 97.12 71 ASN A O 1
ATOM 515 N N . ALA A 1 72 ? -4.738 -2.250 -8.410 1.00 94.00 72 ALA A N 1
ATOM 516 C CA . ALA A 1 72 ? -3.464 -1.731 -8.915 1.00 94.00 72 ALA A CA 1
ATOM 517 C C . ALA A 1 72 ? -3.514 -1.425 -10.422 1.00 94.00 72 ALA A C 1
ATOM 519 O O . ALA A 1 72 ? -3.114 -0.338 -10.826 1.00 94.00 72 ALA A O 1
ATOM 520 N N . GLY A 1 73 ? -4.051 -2.334 -11.245 1.00 92.94 73 GLY A N 1
ATOM 521 C CA . GLY A 1 73 ? -4.266 -2.100 -12.679 1.00 92.94 73 GLY A CA 1
ATOM 522 C C . GLY A 1 73 ? -2.999 -1.646 -13.418 1.00 92.94 73 GLY A C 1
ATOM 523 O O . GLY A 1 73 ? -2.011 -2.372 -13.473 1.00 92.94 73 GLY A O 1
ATOM 524 N N . ASP A 1 74 ? -3.040 -0.440 -13.985 1.00 94.38 74 ASP A N 1
ATOM 525 C CA . ASP A 1 74 ? -1.924 0.243 -14.650 1.00 94.38 74 ASP A CA 1
ATOM 526 C C . ASP A 1 74 ? -1.172 1.245 -13.742 1.00 94.38 74 ASP A C 1
ATOM 528 O O . ASP A 1 74 ? -0.157 1.820 -14.158 1.00 94.38 74 ASP A O 1
ATOM 532 N N . ARG A 1 75 ? -1.626 1.453 -12.492 1.00 94.12 75 ARG A N 1
ATOM 533 C CA . ARG A 1 75 ? -1.024 2.390 -11.529 1.00 94.12 75 ARG A CA 1
ATOM 534 C C . ARG A 1 75 ? 0.419 1.961 -11.235 1.00 94.12 75 ARG A C 1
ATOM 536 O O . ARG A 1 75 ? 0.663 0.914 -10.648 1.00 94.12 75 ARG A O 1
ATOM 543 N N . GLN A 1 76 ? 1.395 2.795 -11.598 1.00 97.19 76 GLN A N 1
ATOM 544 C CA . GLN A 1 76 ? 2.824 2.464 -11.446 1.00 97.19 76 GLN A CA 1
ATOM 545 C C . GLN A 1 76 ? 3.312 2.488 -9.985 1.00 97.19 76 GLN A C 1
ATOM 547 O O . GLN A 1 76 ? 4.249 1.780 -9.620 1.00 97.19 76 GLN A O 1
ATOM 552 N N . VAL A 1 77 ? 2.683 3.307 -9.140 1.00 97.00 77 VAL A N 1
ATOM 553 C CA . VAL A 1 77 ? 2.953 3.401 -7.698 1.00 97.00 77 VAL A CA 1
ATOM 554 C C . VAL A 1 77 ? 1.680 3.802 -6.965 1.00 97.00 77 VAL A C 1
ATOM 556 O O . VAL A 1 77 ? 0.932 4.658 -7.448 1.00 97.00 77 VAL A O 1
ATOM 559 N N . LEU A 1 78 ? 1.446 3.191 -5.805 1.00 97.50 78 LEU A N 1
ATOM 560 C CA . LEU A 1 78 ? 0.192 3.301 -5.068 1.00 97.50 78 LEU A CA 1
ATOM 561 C C . LEU A 1 78 ? 0.442 3.170 -3.561 1.00 97.50 78 LEU A C 1
ATOM 563 O O . LEU A 1 78 ? 1.015 2.183 -3.106 1.00 97.50 78 LEU A O 1
ATOM 567 N N . GLY A 1 79 ? 0.026 4.173 -2.789 1.00 97.94 79 GLY A N 1
ATOM 568 C CA . GLY A 1 79 ? -0.041 4.075 -1.332 1.00 97.94 79 GLY A CA 1
ATOM 569 C C . GLY A 1 79 ? -1.378 3.479 -0.895 1.00 97.94 79 GLY A C 1
ATOM 570 O O . GLY A 1 79 ? -2.415 3.906 -1.396 1.00 97.94 79 GLY A O 1
ATOM 571 N N . VAL A 1 80 ? -1.380 2.533 0.042 1.00 98.19 80 VAL A N 1
ATOM 572 C CA . VAL A 1 80 ? -2.618 1.977 0.628 1.00 98.19 80 VAL A CA 1
ATOM 573 C C . VAL A 1 80 ? -2.478 1.945 2.140 1.00 98.19 80 VAL A C 1
ATOM 575 O O . VAL A 1 80 ? -1.434 1.524 2.632 1.00 98.19 80 VAL A O 1
ATOM 578 N N . GLN A 1 81 ? -3.486 2.382 2.893 1.00 97.56 81 GLN A N 1
ATOM 579 C CA . GLN A 1 81 ? -3.452 2.324 4.357 1.00 97.56 81 GLN A CA 1
ATOM 580 C C . GLN A 1 81 ? -4.767 1.845 4.971 1.00 97.56 81 GLN A C 1
ATOM 582 O O . GLN A 1 81 ? -5.835 2.026 4.393 1.00 97.56 81 GLN A O 1
ATOM 587 N N . VAL A 1 82 ? -4.669 1.219 6.145 1.00 96.94 82 VAL A N 1
ATOM 588 C CA . VAL A 1 82 ? -5.794 0.649 6.894 1.00 96.94 82 VAL A CA 1
ATOM 589 C C . VAL A 1 82 ? -5.972 1.384 8.215 1.00 96.94 82 VAL A C 1
ATOM 591 O O . VAL A 1 82 ? -5.007 1.588 8.957 1.00 96.94 82 VAL A O 1
ATOM 594 N N . VAL A 1 83 ? -7.217 1.730 8.527 1.00 95.50 83 VAL A N 1
ATOM 595 C CA . VAL A 1 83 ? -7.637 2.401 9.764 1.00 95.50 83 VAL A CA 1
ATOM 596 C C . VAL A 1 83 ? -8.805 1.654 10.421 1.00 95.50 83 VAL A C 1
ATOM 598 O O . VAL A 1 83 ? -9.517 0.899 9.757 1.00 95.50 83 VAL A O 1
ATOM 601 N N . ARG A 1 84 ? -9.011 1.854 11.733 1.00 92.25 84 ARG A N 1
ATOM 602 C CA . ARG A 1 84 ? -10.101 1.203 12.501 1.00 92.25 84 ARG A CA 1
ATOM 603 C C . ARG A 1 84 ? -11.389 2.031 12.604 1.00 92.25 84 ARG A C 1
ATOM 605 O O . ARG A 1 84 ? -12.420 1.491 12.993 1.00 92.25 84 ARG A O 1
ATOM 612 N N . THR A 1 85 ? -11.335 3.323 12.284 1.00 89.56 85 THR A N 1
ATOM 613 C CA . THR A 1 85 ? -12.455 4.280 12.343 1.00 89.56 85 THR A CA 1
ATOM 614 C C . THR A 1 85 ? -12.386 5.250 11.160 1.00 89.56 85 THR A C 1
ATOM 616 O O . THR A 1 85 ? -11.347 5.365 10.521 1.00 89.56 85 THR A O 1
ATOM 619 N N . THR A 1 86 ? -13.479 5.954 10.852 1.00 81.50 86 THR A N 1
ATOM 620 C CA . THR A 1 86 ? -13.511 7.002 9.808 1.00 81.50 86 THR A CA 1
ATOM 621 C C . THR A 1 86 ? -12.724 8.255 10.185 1.00 81.50 86 THR A C 1
ATOM 623 O O . THR A 1 86 ? -12.227 8.966 9.320 1.00 81.50 86 THR A O 1
ATOM 626 N N . ASP A 1 87 ? -12.604 8.519 11.484 1.00 76.75 87 ASP A N 1
ATOM 627 C CA . ASP A 1 87 ? -12.104 9.783 12.035 1.00 76.75 87 ASP A CA 1
ATOM 628 C C . ASP A 1 87 ? -10.606 9.660 12.397 1.00 76.75 87 ASP A C 1
ATOM 630 O O . ASP A 1 87 ? -10.136 10.182 13.411 1.00 76.75 87 ASP A O 1
ATOM 634 N N . ALA A 1 88 ? -9.869 8.839 11.644 1.00 63.81 88 ALA A N 1
ATOM 635 C CA . ALA A 1 88 ? -8.666 8.178 12.132 1.00 63.81 88 ALA A CA 1
ATOM 636 C C . ALA A 1 88 ? -7.435 9.089 12.263 1.00 63.81 88 ALA A C 1
ATOM 638 O O . ALA A 1 88 ? -6.824 9.514 11.286 1.00 63.81 88 ALA A O 1
ATOM 639 N N . GLY A 1 89 ? -6.969 9.252 13.503 1.00 64.44 89 GLY A N 1
ATOM 640 C CA . GLY A 1 89 ? -5.610 9.711 13.811 1.00 64.44 89 GLY A CA 1
ATOM 641 C C . GLY A 1 89 ? -4.561 8.588 13.853 1.00 64.44 89 GLY A C 1
ATOM 642 O O . GLY A 1 89 ? -3.424 8.839 14.248 1.00 64.44 89 GLY A O 1
ATOM 643 N N . THR A 1 90 ? -4.922 7.339 13.526 1.00 85.06 90 THR A N 1
ATOM 644 C CA . THR A 1 90 ? -4.055 6.165 13.735 1.00 85.06 90 THR A CA 1
ATOM 645 C C . THR A 1 90 ? -4.181 5.154 12.597 1.00 85.06 90 THR A C 1
ATOM 647 O O . THR A 1 90 ? -5.247 4.588 12.360 1.00 85.06 90 THR A O 1
ATOM 650 N N . ILE A 1 91 ? -3.061 4.930 11.908 1.00 93.31 91 ILE A N 1
ATOM 651 C CA . ILE A 1 91 ? -2.908 3.970 10.810 1.00 93.31 91 ILE A CA 1
ATOM 652 C C . ILE A 1 91 ? -2.420 2.641 11.387 1.00 93.31 91 ILE A C 1
ATOM 654 O O . ILE A 1 91 ? -1.383 2.609 12.044 1.00 93.31 91 ILE A O 1
ATOM 658 N N . VAL A 1 92 ? -3.124 1.550 11.093 1.00 94.75 92 VAL A N 1
ATOM 659 C CA . VAL A 1 92 ? -2.781 0.195 11.556 1.00 94.75 92 VAL A CA 1
ATOM 660 C C . VAL A 1 92 ? -1.622 -0.363 10.745 1.00 94.75 92 VAL A C 1
ATOM 662 O O . VAL A 1 92 ? -0.556 -0.654 11.285 1.00 94.75 92 VAL A O 1
ATOM 665 N N . CYS A 1 93 ? -1.817 -0.415 9.426 1.00 97.00 93 CYS A N 1
ATOM 666 C CA . CYS A 1 93 ? -0.806 -0.747 8.432 1.00 97.00 93 CYS A CA 1
ATOM 667 C C . CYS A 1 93 ? -0.900 0.212 7.249 1.00 97.00 93 CYS A C 1
ATOM 669 O O . CYS A 1 93 ? -1.983 0.669 6.887 1.00 97.00 93 CYS A O 1
ATOM 671 N N . ARG A 1 94 ? 0.246 0.494 6.631 1.00 97.06 94 ARG A N 1
ATOM 672 C CA . ARG A 1 94 ? 0.360 1.168 5.336 1.00 97.06 94 ARG A CA 1
ATOM 673 C C . ARG A 1 94 ? 1.260 0.369 4.404 1.00 97.06 94 ARG A C 1
ATOM 675 O O . ARG A 1 94 ? 2.109 -0.390 4.868 1.00 97.06 94 ARG A O 1
ATOM 682 N N . ALA A 1 95 ? 1.108 0.594 3.111 1.00 98.06 95 ALA A N 1
ATOM 683 C CA . ALA A 1 95 ? 1.854 -0.059 2.057 1.00 98.06 95 ALA A CA 1
ATOM 684 C C . ALA A 1 95 ? 2.305 0.936 0.990 1.00 98.06 95 ALA A C 1
ATOM 686 O O . ALA A 1 95 ? 1.549 1.830 0.609 1.00 98.06 95 ALA A O 1
ATOM 687 N N . GLU A 1 96 ? 3.520 0.737 0.485 1.00 98.06 96 GLU A N 1
ATOM 688 C CA . GLU A 1 96 ? 4.031 1.366 -0.730 1.00 98.06 96 GLU A CA 1
ATOM 689 C C . GLU A 1 96 ? 4.120 0.288 -1.830 1.00 98.06 96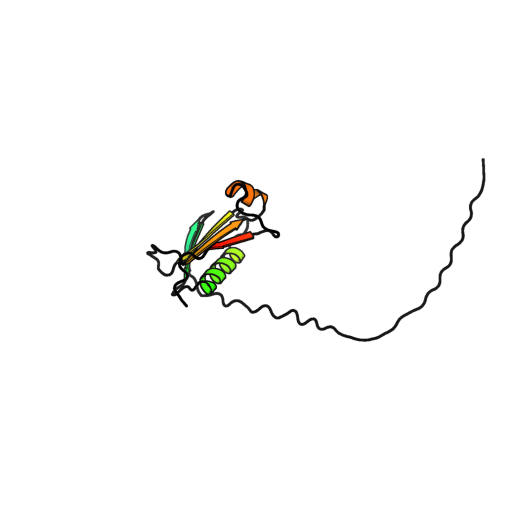 GLU A C 1
ATOM 691 O O . GLU A 1 96 ? 5.013 -0.561 -1.796 1.00 98.06 96 GLU A O 1
ATOM 696 N N . TYR A 1 97 ? 3.178 0.284 -2.780 1.00 98.31 97 TYR A N 1
ATOM 697 C CA . TYR A 1 97 ? 3.205 -0.582 -3.967 1.00 98.31 97 TYR A CA 1
ATOM 698 C C . TYR A 1 97 ? 3.974 0.079 -5.113 1.00 98.31 97 TYR A C 1
ATOM 700 O O . TYR A 1 97 ? 3.789 1.270 -5.377 1.00 98.31 97 TYR A O 1
ATOM 708 N N . TYR A 1 98 ? 4.757 -0.715 -5.843 1.00 98.25 98 TYR A N 1
ATOM 709 C CA . TYR A 1 98 ? 5.498 -0.321 -7.040 1.00 98.25 98 TYR A CA 1
ATOM 710 C C . TYR A 1 98 ? 5.380 -1.395 -8.127 1.00 98.25 98 TYR A C 1
ATOM 712 O O . TYR A 1 98 ? 5.649 -2.572 -7.874 1.00 98.25 98 TYR A O 1
ATOM 720 N N . ALA A 1 99 ? 5.032 -0.984 -9.348 1.00 97.88 99 ALA A N 1
ATOM 721 C CA . ALA A 1 99 ? 4.887 -1.888 -10.486 1.00 97.88 99 ALA A CA 1
ATOM 722 C C . ALA A 1 99 ? 6.228 -2.488 -10.950 1.00 97.88 99 ALA A C 1
ATOM 724 O O . ALA A 1 99 ? 6.289 -3.671 -11.280 1.00 97.88 99 ALA A O 1
ATOM 725 N N . ASP A 1 100 ? 7.304 -1.693 -10.943 1.00 98.12 100 ASP A N 1
ATOM 726 C CA . ASP A 1 100 ? 8.638 -2.109 -11.378 1.00 98.12 100 ASP A CA 1
ATOM 727 C C . ASP A 1 100 ? 9.787 -1.422 -10.611 1.00 98.12 100 ASP A C 1
ATOM 729 O O . ASP A 1 100 ? 9.608 -0.443 -9.874 1.00 98.12 100 ASP A O 1
ATOM 733 N N . GLU A 1 101 ? 11.001 -1.953 -10.800 1.00 98.06 101 GLU A N 1
ATOM 734 C CA . GLU A 1 101 ? 12.222 -1.452 -10.162 1.00 98.06 101 GLU A CA 1
ATOM 735 C C . GLU A 1 101 ? 12.553 -0.014 -10.588 1.00 98.06 101 GLU A C 1
ATOM 737 O O . GLU A 1 101 ? 13.047 0.775 -9.784 1.00 98.06 101 GLU A O 1
ATOM 742 N N . ALA A 1 102 ? 12.268 0.355 -11.842 1.00 98.06 102 ALA A N 1
ATOM 743 C CA . ALA A 1 102 ? 12.529 1.695 -12.360 1.00 98.06 102 ALA A CA 1
ATOM 744 C C . ALA A 1 102 ? 11.681 2.740 -11.620 1.00 98.06 102 ALA A C 1
ATOM 746 O O . ALA A 1 102 ? 12.198 3.767 -11.172 1.00 98.06 102 ALA A O 1
ATOM 747 N N . THR A 1 103 ? 10.400 2.444 -11.408 1.00 97.50 103 THR A N 1
ATOM 748 C CA . THR A 1 103 ? 9.478 3.272 -10.637 1.00 97.50 103 THR A CA 1
ATOM 749 C C . THR A 1 103 ? 9.897 3.329 -9.174 1.00 97.50 103 THR A C 1
ATOM 751 O O . THR A 1 103 ? 10.026 4.429 -8.636 1.00 97.50 103 THR A O 1
ATOM 754 N N . ALA A 1 104 ? 10.190 2.195 -8.530 1.00 97.50 104 ALA A N 1
ATOM 755 C CA . ALA A 1 104 ? 10.663 2.179 -7.142 1.00 97.50 104 ALA A CA 1
ATOM 756 C C . ALA A 1 104 ? 11.955 2.997 -6.956 1.00 97.50 104 ALA A C 1
ATOM 758 O O . ALA A 1 104 ? 12.065 3.799 -6.023 1.00 97.50 104 ALA A O 1
ATOM 759 N N . ARG A 1 105 ? 12.911 2.871 -7.883 1.00 97.62 105 ARG A N 1
ATOM 760 C CA . ARG A 1 105 ? 14.166 3.634 -7.913 1.00 97.62 105 ARG A CA 1
ATOM 761 C C . ARG A 1 105 ? 13.921 5.139 -8.060 1.00 97.62 105 ARG A C 1
ATOM 763 O O . ARG A 1 105 ? 14.548 5.912 -7.340 1.00 97.62 105 ARG A O 1
ATOM 770 N N . VAL A 1 106 ? 12.986 5.557 -8.920 1.00 97.88 106 VAL A N 1
ATOM 771 C CA . VAL A 1 106 ? 12.609 6.974 -9.105 1.00 97.88 106 VAL A CA 1
ATOM 772 C C . VAL A 1 106 ? 11.842 7.536 -7.903 1.00 97.88 106 VAL A C 1
ATOM 774 O O . VAL A 1 106 ? 12.121 8.656 -7.487 1.00 97.88 106 VAL A O 1
ATOM 777 N N . GLN A 1 107 ? 10.893 6.793 -7.324 1.00 96.56 107 GLN A N 1
ATOM 778 C CA . GLN A 1 107 ? 10.084 7.288 -6.199 1.00 96.56 107 GLN A CA 1
ATOM 779 C C . GLN A 1 107 ? 10.837 7.264 -4.858 1.00 96.56 107 GLN A C 1
ATOM 781 O O . GLN A 1 107 ? 10.550 8.084 -3.990 1.00 96.56 107 GLN A O 1
ATOM 786 N N . THR A 1 108 ? 11.777 6.331 -4.660 1.00 96.12 108 THR A N 1
ATOM 787 C CA . THR A 1 108 ? 12.416 6.087 -3.349 1.00 96.12 108 THR A CA 1
ATOM 788 C C . THR A 1 108 ? 13.923 6.348 -3.312 1.00 96.12 108 THR A C 1
ATOM 790 O O . THR A 1 108 ? 14.554 6.114 -2.282 1.00 96.12 108 THR A O 1
ATOM 793 N N . GLY A 1 109 ? 14.526 6.783 -4.424 1.00 96.19 109 GLY A N 1
ATOM 794 C CA . GLY A 1 109 ? 15.978 6.964 -4.535 1.00 96.19 109 GLY A CA 1
ATOM 795 C C . GLY A 1 109 ? 16.780 5.661 -4.407 1.00 96.19 109 GLY A C 1
ATOM 796 O O . GLY A 1 109 ? 17.966 5.705 -4.096 1.00 96.19 109 GLY A O 1
ATOM 797 N N . GLY A 1 110 ? 16.137 4.503 -4.605 1.00 94.19 110 GLY A N 1
ATOM 798 C CA . GLY A 1 110 ? 16.733 3.180 -4.395 1.00 94.19 110 GLY A CA 1
ATOM 799 C C . GLY A 1 110 ? 16.648 2.643 -2.959 1.00 94.19 110 GLY A C 1
ATOM 800 O O . GLY A 1 110 ? 17.257 1.615 -2.682 1.00 94.19 110 GLY A O 1
ATOM 801 N N . ARG A 1 111 ? 15.892 3.288 -2.051 1.00 95.94 111 ARG A N 1
ATOM 802 C CA . ARG A 1 111 ? 15.588 2.751 -0.704 1.00 95.94 111 ARG A CA 1
ATOM 803 C C . ARG A 1 111 ? 14.885 1.389 -0.764 1.00 95.94 111 ARG A C 1
ATOM 805 O O . ARG A 1 111 ? 15.100 0.571 0.124 1.00 95.94 111 ARG A O 1
ATOM 812 N N . ILE A 1 112 ? 14.022 1.181 -1.758 1.00 94.44 112 ILE A N 1
ATOM 813 C CA . ILE A 1 112 ? 13.295 -0.075 -1.970 1.00 94.44 112 ILE A CA 1
ATOM 814 C C . ILE A 1 112 ? 13.943 -0.855 -3.116 1.00 94.44 112 ILE A C 1
ATOM 816 O O . ILE A 1 112 ? 14.078 -0.341 -4.228 1.00 94.44 112 ILE A O 1
ATOM 820 N N . THR A 1 113 ? 14.301 -2.106 -2.839 1.00 95.06 113 THR A N 1
ATOM 821 C CA . THR A 1 113 ? 14.777 -3.109 -3.799 1.00 95.06 113 THR A CA 1
ATOM 822 C C . THR A 1 113 ? 14.081 -4.442 -3.514 1.00 95.06 113 THR A C 1
ATOM 824 O O . THR A 1 113 ? 13.725 -4.725 -2.371 1.00 95.06 113 THR A O 1
ATOM 827 N N . ALA A 1 114 ? 13.858 -5.252 -4.551 1.00 95.94 114 ALA A N 1
ATOM 828 C CA . ALA A 1 114 ? 13.179 -6.540 -4.441 1.00 95.94 114 ALA A CA 1
ATOM 829 C C . ALA A 1 114 ? 13.607 -7.491 -5.569 1.00 95.94 114 ALA A C 1
ATOM 831 O O . ALA A 1 114 ? 13.835 -7.055 -6.699 1.00 95.94 114 ALA A O 1
ATOM 832 N N . ASP A 1 115 ? 13.650 -8.794 -5.275 1.00 96.62 115 ASP A N 1
ATOM 833 C CA . ASP A 1 115 ? 13.971 -9.851 -6.252 1.00 96.62 115 ASP A CA 1
ATOM 834 C C . ASP A 1 115 ? 12.826 -10.127 -7.246 1.00 96.62 115 ASP A C 1
ATOM 836 O O . ASP A 1 115 ? 12.999 -10.849 -8.229 1.00 96.62 115 ASP A O 1
ATOM 840 N N . LYS A 1 116 ? 11.628 -9.599 -6.967 1.00 96.69 116 LYS A N 1
ATOM 841 C CA . LYS A 1 116 ? 10.405 -9.782 -7.756 1.00 96.69 116 LYS A CA 1
ATOM 842 C C . LYS A 1 116 ? 9.620 -8.477 -7.822 1.00 96.69 116 LYS A C 1
ATOM 844 O O . LYS A 1 116 ? 9.545 -7.753 -6.832 1.00 96.69 116 LYS A O 1
ATOM 849 N N . TRP A 1 117 ? 9.005 -8.242 -8.978 1.00 96.50 117 TRP A N 1
ATOM 850 C CA . TRP A 1 117 ? 8.130 -7.105 -9.256 1.00 96.50 117 TRP A CA 1
ATOM 851 C C . TRP A 1 117 ? 6.806 -7.616 -9.858 1.00 96.50 117 TRP A C 1
ATOM 853 O O . TRP A 1 117 ? 6.844 -8.618 -10.580 1.00 96.50 117 TRP A O 1
ATOM 863 N N . PRO A 1 118 ? 5.651 -6.983 -9.576 1.00 97.06 118 PRO A N 1
ATOM 864 C CA . PRO A 1 118 ? 5.480 -5.821 -8.699 1.00 97.06 118 PRO A CA 1
ATOM 865 C C . PRO A 1 118 ? 5.802 -6.130 -7.228 1.00 97.06 118 PRO A C 1
ATOM 867 O O . PRO A 1 118 ? 5.795 -7.287 -6.807 1.00 97.06 118 PRO A O 1
ATOM 870 N N . HIS A 1 119 ? 6.121 -5.093 -6.455 1.00 97.44 119 HIS A N 1
ATOM 871 C CA . HIS A 1 119 ? 6.508 -5.210 -5.049 1.00 97.44 119 HIS A CA 1
ATOM 872 C C . HIS A 1 119 ? 5.666 -4.290 -4.163 1.00 97.44 119 HIS A C 1
ATOM 874 O O . HIS A 1 119 ? 5.428 -3.135 -4.513 1.00 97.44 119 HIS A O 1
ATOM 880 N N . THR A 1 120 ? 5.287 -4.785 -2.984 1.00 97.62 120 THR A N 1
ATOM 881 C CA . THR A 1 120 ? 4.541 -4.033 -1.969 1.00 97.62 120 THR A CA 1
ATOM 882 C C . THR A 1 120 ? 5.320 -4.034 -0.658 1.00 97.62 120 THR A C 1
ATOM 884 O O . THR A 1 120 ? 5.433 -5.068 -0.002 1.00 97.62 120 THR A O 1
ATOM 887 N N . ALA A 1 121 ? 5.829 -2.872 -0.251 1.00 97.06 121 ALA A N 1
ATOM 888 C CA . ALA A 1 121 ? 6.506 -2.699 1.030 1.00 97.06 121 ALA A CA 1
ATOM 889 C C . ALA A 1 121 ? 5.484 -2.304 2.109 1.00 97.06 121 ALA A C 1
ATOM 891 O O . ALA A 1 121 ? 4.984 -1.178 2.106 1.00 97.06 121 ALA A O 1
ATOM 892 N N . ILE A 1 122 ? 5.153 -3.227 3.017 1.00 97.12 122 ILE A N 1
ATOM 893 C CA . ILE A 1 122 ? 4.144 -3.032 4.077 1.00 97.12 122 ILE A CA 1
ATOM 894 C C . ILE A 1 122 ? 4.824 -2.628 5.397 1.00 97.12 122 ILE A C 1
ATOM 896 O O . ILE A 1 122 ? 5.944 -3.033 5.700 1.00 97.12 122 ILE A O 1
ATOM 900 N N . THR A 1 1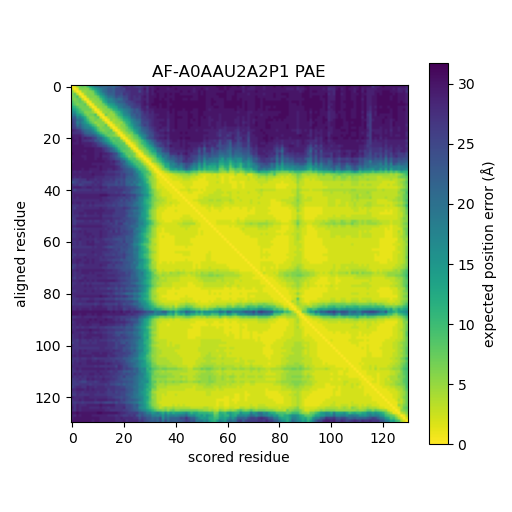23 ? 4.174 -1.783 6.196 1.00 96.56 123 THR A N 1
ATOM 901 C CA . THR A 1 123 ? 4.641 -1.352 7.522 1.00 96.56 123 THR A CA 1
ATOM 902 C C . THR A 1 123 ? 3.449 -1.097 8.437 1.00 96.56 123 THR A C 1
ATOM 904 O O . THR A 1 123 ? 2.582 -0.290 8.102 1.00 96.56 123 THR A O 1
ATOM 907 N N . CYS A 1 124 ? 3.437 -1.729 9.612 1.00 95.50 124 CYS A N 1
ATOM 908 C CA . CYS A 1 124 ? 2.345 -1.640 10.584 1.00 95.50 124 CYS A CA 1
ATOM 909 C C . CYS A 1 124 ? 2.774 -0.878 11.849 1.00 95.50 124 CYS A C 1
ATOM 911 O O . CYS A 1 124 ? 3.332 -1.490 12.761 1.00 95.50 124 CYS A O 1
ATOM 913 N N . PRO A 1 125 ? 2.605 0.462 11.897 1.00 91.19 125 PRO A N 1
ATOM 914 C CA . PRO A 1 125 ? 3.054 1.274 13.027 1.00 91.19 125 PRO A CA 1
ATOM 915 C C . PRO A 1 125 ? 2.144 1.182 14.263 1.00 91.19 125 PRO A C 1
ATOM 917 O O . PRO A 1 125 ? 2.610 1.525 15.345 1.00 91.19 125 PRO A O 1
ATOM 920 N N . ASP A 1 126 ? 0.894 0.720 14.127 1.00 86.81 126 ASP A N 1
ATOM 921 C CA . ASP A 1 126 ? 0.005 0.434 15.261 1.00 86.81 126 ASP A CA 1
ATOM 922 C C . ASP A 1 126 ? -0.638 -0.968 15.159 1.00 86.81 126 ASP A C 1
ATOM 924 O O . ASP A 1 126 ? -1.785 -1.114 14.720 1.00 86.81 126 ASP A O 1
ATOM 928 N N . PRO A 1 127 ? 0.077 -2.025 15.587 1.00 72.56 127 PRO A N 1
ATOM 929 C CA . PRO A 1 127 ? -0.404 -3.405 15.539 1.00 72.56 127 PRO A CA 1
ATOM 930 C C . PRO A 1 127 ? -1.448 -3.752 16.624 1.00 72.56 127 PRO A C 1
ATOM 932 O O . PRO A 1 127 ? -1.763 -4.928 16.796 1.00 72.56 127 PRO A O 1
ATOM 935 N N . ALA A 1 128 ? -1.966 -2.781 17.392 1.00 65.19 128 ALA A N 1
ATOM 936 C CA . ALA A 1 128 ? -2.816 -3.026 18.562 1.00 65.19 128 ALA A CA 1
ATOM 937 C C . ALA A 1 128 ? -4.189 -3.656 18.225 1.00 65.19 128 ALA A C 1
ATOM 939 O O . ALA A 1 128 ? -5.179 -2.963 17.994 1.00 65.19 128 ALA A O 1
ATOM 940 N N . GLY A 1 129 ? -4.247 -4.990 18.237 1.00 56.91 129 GLY A N 1
ATOM 941 C CA . GLY A 1 129 ? -5.465 -5.771 17.987 1.00 56.91 129 GLY A CA 1
ATOM 942 C C . GLY A 1 129 ? -5.271 -7.289 18.098 1.00 56.91 129 GLY A C 1
ATOM 943 O O . GLY A 1 129 ? -5.907 -8.025 17.356 1.00 56.91 129 GLY A O 1
ATOM 944 N N . SER A 1 130 ? -4.347 -7.741 18.952 1.00 46.81 130 SER A N 1
ATOM 945 C CA . SER A 1 130 ? -4.039 -9.161 19.215 1.00 46.81 130 SER A CA 1
ATOM 946 C C . SER A 1 130 ? -5.066 -9.836 20.122 1.00 46.81 130 SER A C 1
ATOM 948 O O . SER A 1 130 ? -5.299 -9.243 21.203 1.00 46.81 130 SER A O 1
#

Organism: NCBI:txid2975649

Sequence (130 aa):
MRTRTTAAAVTTLLAAVLVGCSADSEEPAVAEKDVPAYSVIKDEPRSAELLVANATTDSATAAIEDWIAKNAGDRQVLGVQVVRTTDAGTIVCRAEYYADEATARVQTGGRITADKWPHTAITCPDPAGS

Nearest PDB structures (foldseek):
  1z2i-assembly1_B  TM=7.033E-01  e=2.807E-01  Agrobacterium tumefaciens
  4h8a-assembly1_A  TM=5.192E-01  e=1.229E-01  Escherichia coli
  1xrh-assembly1_B  TM=5.243E-01  e=1.585E-01  Escherichia coli
  4fju-assembly1_B  TM=5.196E-01  e=2.991E-01  Escherichia coli str. K-12 substr. DH10B
  1wtj-assembly1_A  TM=6.493E-01  e=1.135E+00  Pseudomonas syringae pv. tomato

Radius of gyration: 26.74 Å; Cα contacts (8 Å, |Δi|>4): 202; chains: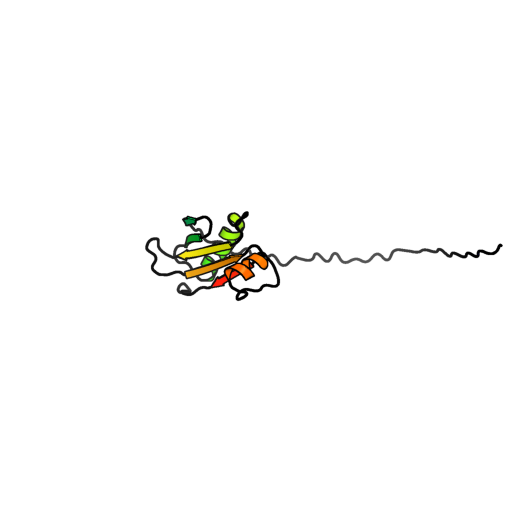 1; bounding box: 55×59×76 Å

Mean predicted aligned error: 12.76 Å

pLDDT: mean 82.6, std 20.05, range [40.31, 98.31]

Solvent-accessible surface area (backbone atoms only — not comparable to full-atom values): 8185 Å² total; per-residue (Å²): 132,91,88,86,93,83,91,86,86,88,89,82,89,88,81,90,83,94,78,91,70,86,78,77,71,74,69,73,76,74,78,76,76,74,61,53,81,66,44,79,80,40,83,53,94,49,40,36,33,32,37,25,73,77,38,26,56,65,40,32,47,36,42,49,54,53,49,44,76,75,65,39,89,85,50,52,47,38,37,41,34,25,22,59,49,94,84,60,92,55,56,29,28,37,31,47,35,23,49,39,70,68,49,30,32,69,78,48,78,53,78,56,83,72,100,57,69,62,40,71,55,72,50,59,86,40,52,82,48,127

Secondary structure (DSSP, 8-state):
--------------------------------------EEEEEETTEEEEE-TT--HHHHHHHHHHHHHHH-TT-SEEEEEEESSTT-S-EEEEEEEESSHHHHHHHHTT----SSSSEEEEE-S-----